Protein AF-A0A2G3PUV3-F1 (afdb_monomer_lite)

pLDDT: mean 82.15, std 12.13, range [39.31, 96.25]

Radius of gyration: 20.45 Å; chains: 1; bounding box: 47×29×61 Å

Foldseek 3Di:
DPPDDPVVVVVVVVVVVVVVLVVLLVVLLVPDDADPDLVVLVVVLVVLVVVLVVLVVVLVVLVVCCVVPDDPPDDPVVVVVSVVVSVVSVVVSVSSVSPSVSSVVSSVVCVVPPPPPPPD

Sequence (120 aa):
MLQGSKEEHDLYISQMIKKIAQDEANYCIKNRLSFREPSDVVGVIFEELEETEDALKQLNASIRDFFENIKYNADYDTIIQKIRAISLSAEFTIHEAMQVKAVALKAIEQLEKAPTDANQ

Secondary structure (DSSP, 8-state):
-----HHHHHHHHHHHHHHHHHHHHHHHHHHSPPPSSHHHHHHHHHHHHHHHHHHHHHHHHHHHHHHHH--TT--HHHHHHHHHHHHHHHHHHHHHHHHHHHHHHHHHHHHHHS------

Structure (mmCIF, N/CA/C/O backbone):
data_AF-A0A2G3PUV3-F1
#
_entry.id   AF-A0A2G3PUV3-F1
#
loop_
_atom_site.group_PDB
_atom_site.id
_atom_site.type_symbol
_atom_site.label_atom_id
_atom_site.label_alt_id
_atom_site.label_comp_id
_atom_site.label_asym_id
_atom_site.label_entity_id
_atom_site.label_seq_id
_atom_site.pdbx_PDB_ins_code
_atom_site.Cartn_x
_atom_site.Cartn_y
_atom_site.Cartn_z
_atom_site.occupancy
_atom_site.B_iso_or_equiv
_atom_site.auth_seq_id
_atom_site.auth_comp_id
_atom_site.auth_asym_id
_atom_site.auth_atom_id
_atom_site.pdbx_PDB_model_num
ATOM 1 N N . MET A 1 1 ? 23.826 8.937 27.061 1.00 43.78 1 MET A N 1
ATOM 2 C CA . MET A 1 1 ? 22.518 8.916 26.377 1.00 43.78 1 MET A CA 1
ATOM 3 C C . MET A 1 1 ? 22.590 9.958 25.280 1.00 43.78 1 MET A C 1
ATOM 5 O O . MET A 1 1 ? 22.907 11.095 25.600 1.00 43.78 1 MET A O 1
ATOM 9 N N . LEU A 1 2 ? 22.427 9.573 24.013 1.00 47.22 2 LEU A N 1
ATOM 10 C CA . LEU A 1 2 ? 22.340 10.530 22.904 1.00 47.22 2 LEU A CA 1
ATOM 11 C C . LEU A 1 2 ? 21.023 11.290 23.065 1.00 47.22 2 LEU A C 1
ATOM 13 O O . LEU A 1 2 ? 19.961 10.769 22.741 1.00 47.22 2 LEU A O 1
ATOM 17 N N . GLN A 1 3 ? 21.090 12.472 23.667 1.00 50.59 3 GLN A N 1
ATOM 18 C CA . GLN A 1 3 ? 19.944 13.357 23.822 1.00 50.59 3 GLN A CA 1
ATOM 19 C C . GLN A 1 3 ? 19.903 14.253 22.584 1.00 50.59 3 GLN A C 1
ATOM 21 O O . GLN A 1 3 ? 20.348 15.395 22.620 1.00 50.59 3 GLN A O 1
ATOM 26 N N . GLY A 1 4 ? 19.478 13.670 21.462 1.00 62.91 4 GLY A N 1
ATOM 27 C CA . GLY A 1 4 ? 19.214 14.439 20.251 1.00 62.91 4 GLY A CA 1
ATOM 28 C C . GLY A 1 4 ? 17.954 15.286 20.415 1.00 62.91 4 GLY A C 1
ATOM 29 O O . GLY A 1 4 ? 17.070 14.931 21.205 1.00 62.91 4 GLY A O 1
ATOM 30 N N . SER A 1 5 ? 17.867 16.412 19.705 1.00 82.25 5 SER A N 1
ATOM 31 C CA . SER A 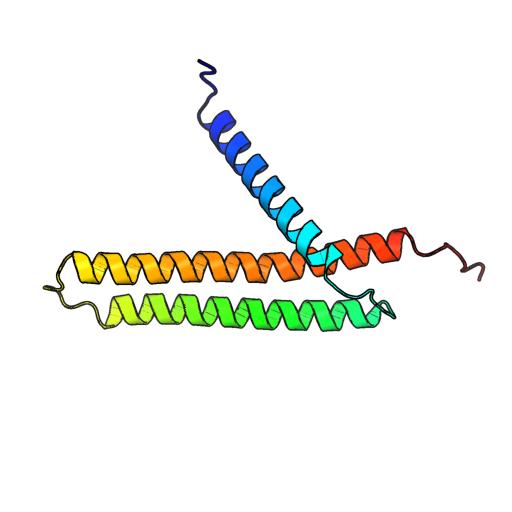1 5 ? 16.638 17.216 19.685 1.00 82.25 5 SER A CA 1
ATOM 32 C C . SER A 1 5 ? 15.469 16.369 19.158 1.00 82.25 5 SER A C 1
ATOM 34 O O . SER A 1 5 ? 15.663 15.372 18.459 1.00 82.25 5 SER A O 1
ATOM 36 N N . LYS A 1 6 ? 14.224 16.750 19.477 1.00 85.25 6 LYS A N 1
ATOM 37 C CA . LYS A 1 6 ? 13.034 16.090 18.909 1.00 85.25 6 LYS A CA 1
ATOM 38 C C . LYS A 1 6 ? 13.122 16.010 17.378 1.00 85.25 6 LYS A C 1
ATOM 40 O O . LYS A 1 6 ? 12.758 14.993 16.804 1.00 85.25 6 LYS A O 1
ATOM 45 N N . GLU A 1 7 ? 13.653 17.049 16.735 1.00 83.00 7 GLU A N 1
ATOM 46 C CA . GLU A 1 7 ? 13.811 17.093 15.278 1.00 83.00 7 GLU A CA 1
ATOM 47 C C . GLU A 1 7 ? 14.835 16.068 14.781 1.00 83.00 7 GLU A C 1
ATOM 49 O O . GLU A 1 7 ? 14.603 15.420 13.764 1.00 83.00 7 GLU A O 1
ATOM 54 N N . GLU A 1 8 ? 15.941 15.873 15.505 1.00 81.31 8 GLU A N 1
ATOM 55 C CA . GLU A 1 8 ? 16.933 14.842 15.176 1.00 81.31 8 GLU A CA 1
ATOM 56 C C . GLU A 1 8 ? 16.348 13.434 15.326 1.00 81.31 8 GLU A C 1
ATOM 58 O O . GLU A 1 8 ? 16.589 12.562 14.489 1.00 81.31 8 GLU A O 1
ATOM 63 N N . HIS A 1 9 ? 15.534 13.217 16.360 1.00 80.31 9 HIS A N 1
ATOM 64 C CA . HIS A 1 9 ? 14.837 11.954 16.574 1.00 80.31 9 HIS A CA 1
ATOM 65 C C . HIS A 1 9 ? 13.770 11.682 15.497 1.00 80.31 9 HIS A C 1
ATOM 67 O O . HIS A 1 9 ? 13.706 10.578 14.954 1.00 80.31 9 HIS A O 1
ATOM 73 N N . ASP A 1 10 ? 12.972 12.686 15.130 1.00 82.56 10 ASP A N 1
ATOM 74 C CA . ASP A 1 10 ? 11.957 12.575 14.076 1.00 82.56 10 ASP A CA 1
ATOM 75 C C . ASP A 1 10 ? 12.611 12.337 12.702 1.00 82.56 10 ASP A C 1
ATOM 77 O O . ASP A 1 10 ? 12.152 11.497 11.918 1.00 82.56 10 ASP A O 1
ATOM 81 N N . LEU A 1 11 ? 13.734 13.011 12.422 1.00 83.44 11 LEU A N 1
ATOM 82 C CA . LEU A 1 11 ? 14.533 12.782 11.218 1.00 83.44 11 LEU A CA 1
ATOM 83 C C . LEU A 1 11 ? 15.091 11.355 11.180 1.00 83.44 11 LEU A C 1
ATOM 85 O O . LEU A 1 11 ? 15.008 10.696 10.141 1.00 83.44 11 LEU A O 1
ATOM 89 N N . TYR A 1 12 ? 15.620 10.864 12.302 1.00 85.31 12 TYR A N 1
ATOM 90 C CA . TYR A 1 12 ? 16.114 9.495 12.430 1.00 85.31 12 TYR A CA 1
ATOM 91 C C . TYR A 1 12 ? 15.011 8.465 12.145 1.00 85.31 12 TYR A C 1
ATOM 93 O O . TYR A 1 12 ? 15.211 7.556 11.336 1.00 85.31 12 TYR A O 1
ATOM 101 N N . ILE A 1 13 ? 13.820 8.635 12.731 1.00 81.88 13 ILE A N 1
ATOM 102 C CA . ILE A 1 13 ? 12.663 7.770 12.455 1.00 81.88 13 ILE A CA 1
ATOM 103 C C . ILE A 1 13 ? 12.298 7.818 10.969 1.00 81.88 13 ILE A C 1
ATOM 105 O O . ILE A 1 13 ? 12.131 6.770 10.343 1.00 81.88 13 ILE A O 1
ATOM 109 N N . SER A 1 14 ? 12.227 9.013 10.376 1.00 82.12 14 SER A N 1
ATOM 110 C CA . SER A 1 14 ? 11.923 9.173 8.950 1.00 82.12 14 SER A CA 1
ATOM 111 C C . SER A 1 14 ? 12.921 8.421 8.063 1.00 82.12 14 SER A C 1
ATOM 113 O O . SER A 1 14 ? 12.527 7.746 7.110 1.00 82.12 14 SER A O 1
ATOM 115 N N . GLN A 1 15 ? 14.215 8.494 8.384 1.00 84.94 15 GLN A N 1
ATOM 116 C CA . GLN A 1 15 ? 15.261 7.773 7.660 1.00 84.94 15 GLN A CA 1
ATOM 117 C C . GLN A 1 15 ? 15.137 6.255 7.823 1.00 84.94 15 GLN A C 1
ATOM 119 O O . GLN A 1 15 ? 15.267 5.534 6.833 1.00 84.94 15 GLN A O 1
ATOM 124 N N . MET A 1 16 ? 14.837 5.762 9.028 1.00 86.69 16 MET A N 1
ATOM 125 C CA . MET A 1 16 ? 14.594 4.334 9.248 1.00 86.69 16 MET A CA 1
ATOM 126 C C . MET A 1 16 ? 13.397 3.826 8.441 1.00 86.69 16 MET A C 1
ATOM 128 O O . MET A 1 16 ? 13.516 2.797 7.782 1.00 86.69 16 MET A O 1
ATOM 132 N N . ILE A 1 17 ? 12.278 4.559 8.427 1.00 78.75 17 ILE A N 1
ATOM 133 C CA . ILE A 1 17 ? 11.090 4.198 7.636 1.00 78.75 17 ILE A CA 1
ATOM 134 C C . ILE A 1 17 ? 11.443 4.132 6.149 1.00 78.75 17 ILE A C 1
ATOM 136 O O . ILE A 1 17 ? 11.131 3.149 5.481 1.00 78.75 17 ILE A O 1
ATOM 140 N N . LYS A 1 18 ? 12.151 5.143 5.629 1.00 81.94 18 LYS A N 1
ATOM 141 C CA . LYS A 1 18 ? 12.601 5.159 4.228 1.00 81.94 18 LYS A CA 1
ATOM 142 C C . LYS A 1 18 ? 13.510 3.977 3.900 1.00 81.94 18 LYS A C 1
ATOM 144 O O . LYS A 1 18 ? 13.412 3.436 2.801 1.00 81.94 18 LYS A O 1
ATOM 149 N N . LYS A 1 19 ? 14.374 3.578 4.836 1.00 82.00 19 LYS A N 1
ATOM 150 C CA . LYS A 1 19 ? 15.249 2.415 4.677 1.00 82.00 19 LYS A CA 1
ATOM 151 C C . LYS A 1 19 ? 14.450 1.112 4.637 1.00 82.00 19 LYS A C 1
ATOM 153 O O . LYS A 1 19 ? 14.635 0.350 3.702 1.00 82.00 19 LYS A O 1
ATOM 158 N N . ILE A 1 20 ? 13.529 0.900 5.578 1.00 81.00 20 ILE A N 1
ATOM 159 C CA . ILE A 1 20 ? 12.657 -0.288 5.604 1.00 81.00 20 ILE A CA 1
ATOM 160 C C . ILE A 1 20 ? 11.835 -0.373 4.314 1.00 81.00 20 ILE A C 1
ATOM 162 O O . ILE A 1 20 ? 11.796 -1.419 3.678 1.00 81.00 20 ILE A O 1
ATOM 166 N N . ALA A 1 21 ? 11.260 0.747 3.872 1.00 76.00 21 ALA A N 1
ATOM 167 C CA . ALA A 1 21 ? 10.573 0.835 2.590 1.00 76.00 21 ALA A CA 1
ATOM 168 C C . ALA A 1 21 ? 11.499 0.460 1.417 1.00 76.00 21 ALA A C 1
ATOM 170 O O . ALA A 1 21 ? 11.106 -0.253 0.501 1.00 76.00 21 ALA A O 1
ATOM 171 N N . GLN A 1 22 ? 12.749 0.927 1.410 1.00 79.69 22 GLN A N 1
ATOM 172 C CA . GLN A 1 22 ? 13.699 0.541 0.369 1.00 79.69 22 GLN A CA 1
ATOM 173 C C . GLN A 1 22 ? 14.029 -0.958 0.406 1.00 79.69 22 GLN A C 1
ATOM 175 O O . GLN A 1 22 ? 14.097 -1.580 -0.651 1.00 79.69 22 GLN A O 1
ATOM 180 N N . ASP A 1 23 ? 14.214 -1.531 1.593 1.00 80.25 23 ASP A N 1
ATOM 181 C CA . ASP A 1 23 ? 14.502 -2.955 1.771 1.00 80.25 23 ASP A CA 1
ATOM 182 C C . ASP A 1 23 ? 13.325 -3.827 1.297 1.00 80.25 23 ASP A C 1
ATOM 184 O O . ASP A 1 23 ? 13.543 -4.796 0.567 1.00 80.25 23 ASP A O 1
ATOM 188 N N . GLU A 1 24 ? 12.088 -3.432 1.614 1.00 72.81 24 GLU A N 1
ATOM 189 C CA . GLU A 1 24 ? 10.857 -4.078 1.137 1.00 72.81 24 GLU A CA 1
ATOM 190 C C . GLU A 1 24 ? 10.739 -4.003 -0.389 1.00 72.81 24 GLU A C 1
ATOM 192 O O . GLU A 1 24 ? 10.527 -5.015 -1.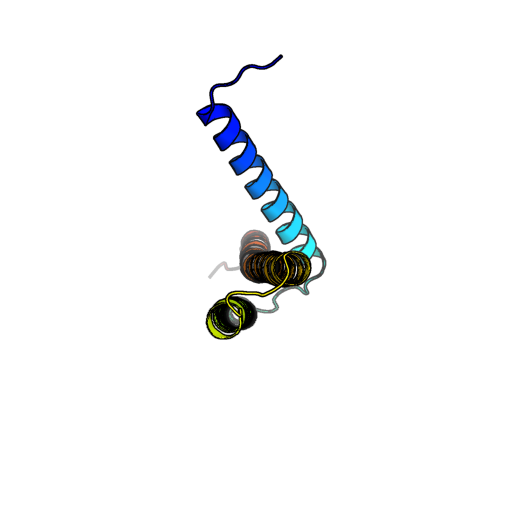061 1.00 72.81 24 GLU A O 1
ATOM 197 N N . ALA A 1 25 ? 10.967 -2.818 -0.967 1.00 75.88 25 ALA A N 1
ATOM 198 C CA . ALA A 1 25 ? 10.965 -2.654 -2.415 1.00 75.88 25 ALA A CA 1
ATOM 199 C C . ALA A 1 25 ? 12.025 -3.553 -3.070 1.00 75.88 25 ALA A C 1
ATOM 201 O O . ALA A 1 25 ? 11.721 -4.286 -4.007 1.00 75.88 25 ALA A O 1
ATOM 202 N N . ASN A 1 26 ? 13.249 -3.577 -2.539 1.00 78.94 26 ASN A N 1
ATOM 203 C CA . ASN A 1 26 ? 14.328 -4.430 -3.036 1.00 78.94 26 ASN A CA 1
ATOM 204 C C . ASN A 1 26 ? 13.984 -5.928 -2.942 1.00 78.94 26 ASN A C 1
ATOM 206 O O . ASN A 1 26 ? 14.349 -6.698 -3.835 1.00 78.94 26 ASN A O 1
ATOM 210 N N . TYR A 1 27 ? 13.297 -6.360 -1.880 1.00 76.00 27 TYR A N 1
ATOM 211 C CA . TYR A 1 27 ? 12.794 -7.729 -1.758 1.00 76.00 27 TYR A CA 1
ATOM 212 C C . TYR A 1 27 ? 11.786 -8.050 -2.869 1.00 76.00 27 TYR A C 1
ATOM 214 O O . TYR A 1 27 ? 11.938 -9.054 -3.569 1.00 76.00 27 TYR A O 1
ATOM 222 N N . CYS A 1 28 ? 10.822 -7.161 -3.108 1.00 68.88 28 CYS A N 1
ATOM 223 C CA . CYS A 1 28 ? 9.818 -7.319 -4.160 1.00 68.88 28 CYS A CA 1
ATOM 224 C C . CYS A 1 28 ? 10.452 -7.354 -5.565 1.00 68.88 28 CYS A C 1
ATOM 226 O O . CYS A 1 28 ? 10.102 -8.199 -6.388 1.00 68.88 28 CYS A O 1
ATOM 228 N N . ILE A 1 29 ? 11.463 -6.516 -5.827 1.00 77.06 29 ILE A N 1
ATOM 229 C CA . ILE A 1 29 ? 12.216 -6.496 -7.096 1.00 77.06 29 ILE A CA 1
ATOM 230 C C . ILE A 1 29 ? 12.860 -7.854 -7.395 1.00 77.06 29 ILE A C 1
ATOM 232 O O . ILE A 1 29 ? 12.743 -8.345 -8.526 1.00 77.06 29 ILE A O 1
ATOM 236 N N . LYS A 1 30 ? 13.526 -8.454 -6.394 1.00 72.38 30 LYS A N 1
ATOM 237 C CA . LYS A 1 30 ? 14.226 -9.747 -6.518 1.00 72.38 30 LYS A CA 1
ATOM 238 C C . LYS A 1 30 ? 13.289 -10.893 -6.895 1.00 72.38 30 LYS A C 1
ATOM 240 O O . LYS A 1 30 ? 13.730 -11.820 -7.567 1.00 72.38 30 LYS A O 1
ATOM 245 N N . ASN A 1 31 ? 12.028 -10.820 -6.475 1.00 71.44 31 ASN A N 1
ATOM 246 C CA . ASN A 1 31 ? 11.035 -11.870 -6.700 1.00 71.44 31 ASN A CA 1
ATOM 247 C C . ASN A 1 31 ? 10.176 -11.651 -7.955 1.00 71.44 31 ASN A C 1
ATOM 249 O O . ASN A 1 31 ? 9.495 -12.572 -8.396 1.00 71.44 31 ASN A O 1
ATOM 253 N N . ARG A 1 32 ? 10.207 -10.457 -8.560 1.00 71.81 32 ARG A N 1
ATOM 254 C CA . ARG A 1 32 ? 9.480 -10.174 -9.807 1.00 71.81 32 ARG A CA 1
ATOM 255 C C . ARG A 1 32 ? 10.234 -10.711 -11.031 1.00 71.81 32 ARG A C 1
ATOM 257 O O . ARG A 1 32 ? 11.463 -10.787 -11.037 1.00 71.81 32 ARG A O 1
ATOM 264 N N . LEU A 1 33 ? 9.521 -10.985 -12.121 1.00 76.00 33 LEU A N 1
ATOM 265 C CA . LEU A 1 33 ? 10.143 -11.224 -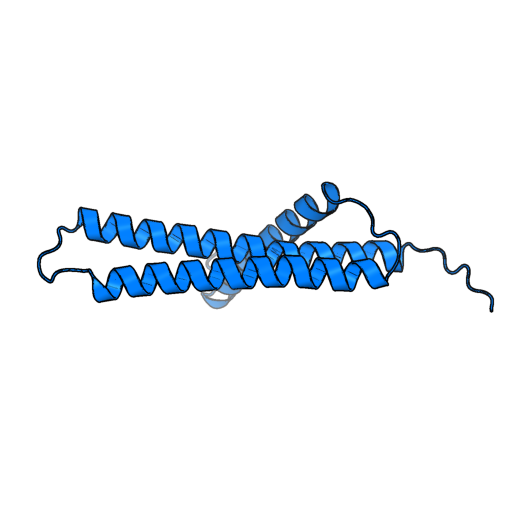13.432 1.00 76.00 33 LEU A CA 1
ATOM 266 C C . LEU A 1 33 ? 10.703 -9.919 -14.019 1.00 76.00 33 LEU A C 1
ATOM 268 O O . LEU A 1 33 ? 10.364 -8.825 -13.564 1.00 76.00 33 LEU A O 1
ATOM 272 N N . SER A 1 34 ? 11.622 -10.033 -14.975 1.00 79.62 34 SER A N 1
ATOM 273 C CA . SER A 1 34 ? 12.122 -8.885 -15.741 1.00 79.62 34 SER A CA 1
ATOM 274 C C . SER A 1 34 ? 11.073 -8.396 -16.735 1.00 79.62 34 SER A C 1
ATOM 276 O O . SER A 1 34 ? 10.368 -9.225 -17.312 1.00 79.62 34 SER A O 1
ATOM 278 N N . PHE A 1 35 ? 11.008 -7.083 -16.967 1.00 82.12 35 PHE A N 1
ATOM 279 C CA . PHE A 1 35 ? 10.181 -6.530 -18.040 1.00 82.12 35 PHE A CA 1
ATOM 280 C C . PHE A 1 35 ? 10.770 -6.941 -19.392 1.00 82.12 35 PHE A C 1
ATOM 282 O O . PHE A 1 35 ? 11.994 -7.035 -19.531 1.00 82.12 35 PHE 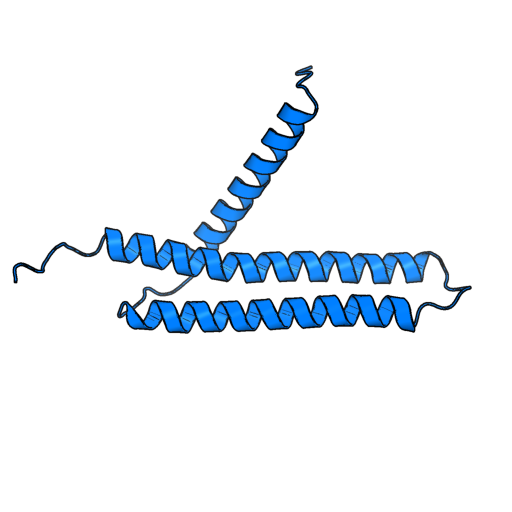A O 1
ATOM 289 N N . ARG A 1 36 ? 9.912 -7.245 -20.371 1.00 79.25 36 ARG A N 1
ATOM 290 C CA . ARG A 1 36 ? 10.363 -7.641 -21.713 1.00 79.25 36 ARG A CA 1
ATOM 291 C C . ARG A 1 36 ? 10.575 -6.410 -22.582 1.00 79.25 36 ARG A C 1
ATOM 293 O O . ARG A 1 36 ? 11.537 -6.369 -23.342 1.00 79.25 36 ARG A O 1
ATOM 300 N N . GLU A 1 37 ? 9.717 -5.410 -22.419 1.00 79.19 37 GLU A N 1
ATOM 301 C CA . GLU A 1 37 ? 9.781 -4.122 -23.103 1.00 79.19 37 GLU A CA 1
ATOM 302 C C . GLU A 1 37 ? 9.380 -2.959 -22.173 1.00 79.19 37 GLU A C 1
ATOM 304 O O . GLU A 1 37 ? 8.675 -3.170 -21.185 1.00 79.19 37 GLU A O 1
ATOM 309 N N . PRO A 1 38 ? 9.806 -1.710 -22.453 1.00 76.12 38 PRO A N 1
ATOM 310 C CA . PRO A 1 38 ? 9.470 -0.561 -21.605 1.00 76.12 38 PRO A CA 1
ATOM 311 C C . PRO A 1 38 ? 7.962 -0.295 -21.454 1.00 76.12 38 PRO A C 1
ATOM 313 O O . PRO A 1 38 ? 7.540 0.239 -20.432 1.00 76.12 38 PRO A O 1
ATOM 316 N N . SER A 1 39 ? 7.146 -0.672 -22.443 1.00 80.56 39 SER A N 1
ATOM 317 C CA . SER A 1 39 ? 5.676 -0.593 -22.397 1.00 80.56 39 SER A CA 1
ATOM 318 C C . SER A 1 39 ? 5.069 -1.462 -21.293 1.00 80.56 39 SER A C 1
ATOM 320 O O . SER A 1 39 ? 4.080 -1.047 -20.688 1.00 80.56 39 SER A O 1
ATOM 322 N N . ASP A 1 40 ? 5.685 -2.607 -20.973 1.00 81.12 40 ASP A N 1
ATOM 323 C CA . ASP A 1 40 ? 5.223 -3.506 -19.906 1.00 81.12 40 ASP A CA 1
ATOM 324 C C . ASP A 1 40 ? 5.246 -2.815 -18.537 1.00 81.12 40 ASP A C 1
ATOM 326 O O . ASP A 1 40 ? 4.405 -3.079 -17.682 1.00 81.12 40 ASP A O 1
ATOM 330 N N . VAL A 1 41 ? 6.205 -1.905 -18.325 1.00 83.75 41 VAL A N 1
ATOM 331 C CA . VAL A 1 41 ? 6.391 -1.205 -17.047 1.00 83.75 41 VAL A CA 1
ATOM 332 C C . VAL A 1 41 ? 5.149 -0.406 -16.685 1.00 83.75 41 VAL A C 1
ATOM 334 O O . VAL A 1 41 ? 4.703 -0.445 -15.543 1.00 83.75 41 VAL A O 1
ATOM 337 N N . VAL A 1 42 ? 4.590 0.321 -17.654 1.00 84.81 42 VAL A N 1
ATOM 338 C CA . VAL A 1 42 ? 3.424 1.176 -17.422 1.00 84.81 42 VAL A CA 1
ATOM 339 C C . VAL A 1 42 ? 2.210 0.324 -17.068 1.00 84.81 42 VAL A C 1
ATOM 341 O O . VAL A 1 42 ? 1.516 0.654 -16.113 1.00 84.81 42 VAL A O 1
ATOM 344 N N . GLY A 1 43 ? 1.996 -0.787 -17.782 1.00 85.88 43 GLY A N 1
ATOM 345 C CA . GLY A 1 43 ? 0.911 -1.727 -17.490 1.00 85.88 43 GLY A CA 1
ATOM 346 C C . GLY A 1 43 ? 0.998 -2.282 -16.069 1.00 85.88 43 GLY A C 1
ATOM 347 O O . GLY A 1 43 ? 0.051 -2.145 -15.305 1.00 85.88 43 GLY A O 1
ATOM 348 N N . VAL A 1 44 ? 2.167 -2.794 -15.679 1.00 87.44 44 VAL A N 1
ATOM 349 C CA . VAL A 1 44 ? 2.365 -3.356 -14.334 1.00 87.44 44 VAL A CA 1
ATOM 350 C C . VAL A 1 44 ? 2.260 -2.277 -13.250 1.00 87.44 44 VAL A C 1
ATOM 352 O O . VAL A 1 44 ? 1.679 -2.525 -12.205 1.00 87.44 44 VAL A O 1
ATOM 355 N N . ILE A 1 45 ? 2.761 -1.054 -13.474 1.00 88.31 45 ILE A N 1
ATOM 356 C CA . ILE A 1 45 ? 2.568 0.051 -12.514 1.00 88.31 45 ILE A CA 1
ATOM 357 C C . ILE A 1 45 ? 1.079 0.353 -12.314 1.00 88.31 45 ILE A C 1
ATOM 359 O O . ILE A 1 45 ? 0.675 0.620 -11.184 1.00 88.31 45 ILE A O 1
ATOM 363 N N . PHE A 1 46 ? 0.279 0.337 -13.385 1.00 90.81 46 PHE A N 1
ATOM 364 C CA . PHE A 1 46 ? -1.164 0.537 -13.274 1.00 90.81 46 PHE A CA 1
ATOM 365 C C . PHE A 1 46 ? -1.839 -0.595 -12.501 1.00 90.81 46 PHE A C 1
ATOM 367 O O . PHE A 1 46 ? -2.645 -0.294 -11.630 1.00 90.81 46 PHE A O 1
ATOM 374 N N . GLU A 1 47 ? -1.472 -1.853 -12.750 1.00 91.44 47 GLU A N 1
ATOM 375 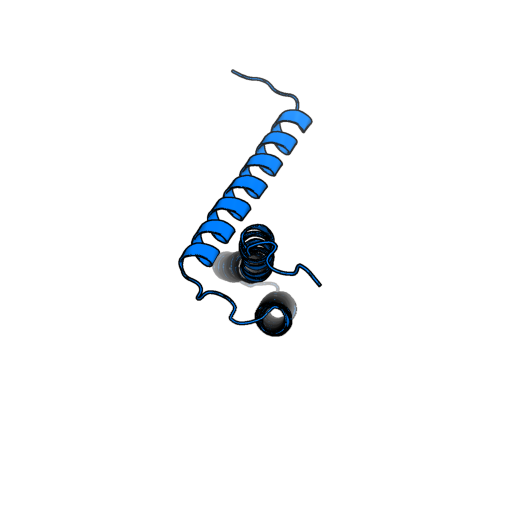C CA . GLU A 1 47 ? -1.995 -3.004 -11.998 1.00 91.44 47 GLU A CA 1
ATOM 376 C C . GLU A 1 47 ? -1.736 -2.853 -10.487 1.00 91.44 47 GLU A C 1
ATOM 378 O O . GLU A 1 47 ? -2.674 -2.886 -9.694 1.00 91.44 47 GLU A O 1
ATOM 383 N N . GLU A 1 48 ? -0.497 -2.565 -10.073 1.00 92.00 48 GLU A N 1
ATOM 384 C CA . GLU A 1 48 ? -0.182 -2.366 -8.645 1.00 92.00 48 GLU A CA 1
ATOM 385 C C . GLU A 1 48 ? -0.879 -1.129 -8.049 1.00 92.00 48 GLU A C 1
ATOM 387 O O . GLU A 1 48 ? -1.192 -1.075 -6.855 1.00 92.00 48 GLU A O 1
ATOM 392 N N . LEU A 1 49 ? -1.108 -0.094 -8.865 1.00 93.12 49 LEU A N 1
ATOM 393 C CA . LEU A 1 49 ? -1.837 1.096 -8.434 1.00 93.12 49 LEU A CA 1
ATOM 394 C C . LEU A 1 49 ? -3.318 0.780 -8.204 1.00 93.12 49 LEU A C 1
ATOM 396 O O . LEU A 1 49 ? -3.875 1.244 -7.211 1.00 93.12 49 LEU A O 1
ATOM 400 N N . GLU A 1 50 ? -3.941 -0.017 -9.072 1.00 95.19 50 GLU A N 1
ATOM 401 C CA . GLU A 1 50 ? -5.320 -0.485 -8.901 1.00 95.19 50 GLU A CA 1
ATOM 402 C C . GLU A 1 50 ? -5.464 -1.327 -7.624 1.00 95.19 50 GLU A C 1
ATOM 404 O O . GLU A 1 50 ? -6.379 -1.085 -6.832 1.00 95.19 50 GLU A O 1
ATOM 409 N N . GLU A 1 51 ? -4.517 -2.230 -7.351 1.00 92.69 51 GLU A N 1
ATOM 410 C CA . GLU A 1 51 ? -4.483 -3.007 -6.101 1.00 92.69 51 GLU A CA 1
ATOM 411 C C . GLU A 1 51 ? -4.341 -2.099 -4.866 1.00 92.69 51 GLU A C 1
ATOM 413 O O . GLU A 1 51 ? -5.060 -2.254 -3.871 1.00 92.69 51 GLU A O 1
ATOM 418 N N . THR A 1 52 ? -3.490 -1.071 -4.955 1.00 94.38 52 THR A N 1
ATOM 419 C CA . THR A 1 52 ? -3.333 -0.061 -3.898 1.00 94.38 52 THR A CA 1
ATOM 420 C C . THR A 1 52 ? -4.623 0.739 -3.672 1.00 94.38 52 THR A C 1
ATOM 422 O O . THR A 1 52 ? -5.006 1.009 -2.527 1.00 94.38 52 THR A O 1
ATOM 425 N N . GLU A 1 53 ? -5.315 1.136 -4.742 1.00 96.12 53 GLU A N 1
ATOM 426 C CA . GLU A 1 53 ? -6.598 1.835 -4.648 1.00 96.12 53 GLU A CA 1
ATOM 427 C C . GLU A 1 53 ? -7.672 0.970 -3.985 1.00 96.12 53 GLU A C 1
ATOM 429 O O . GLU A 1 53 ? -8.445 1.465 -3.157 1.00 96.12 53 GLU A O 1
ATOM 434 N N . ASP A 1 54 ? -7.726 -0.316 -4.316 1.00 96.25 54 ASP A N 1
ATOM 435 C CA . ASP A 1 54 ? -8.676 -1.247 -3.720 1.00 96.25 54 ASP A CA 1
ATOM 436 C C . ASP A 1 54 ? -8.383 -1.497 -2.237 1.00 96.25 54 ASP A C 1
ATOM 438 O O . ASP A 1 54 ? -9.313 -1.466 -1.421 1.00 96.25 54 ASP A O 1
ATOM 442 N N . ALA A 1 55 ? -7.110 -1.612 -1.848 1.00 94.44 55 ALA A N 1
ATOM 443 C CA . ALA A 1 55 ? -6.703 -1.654 -0.443 1.00 94.44 55 ALA A CA 1
ATOM 444 C C . ALA A 1 55 ? -7.158 -0.393 0.319 1.00 94.44 55 ALA A C 1
ATOM 446 O O . ALA A 1 55 ? -7.738 -0.480 1.409 1.00 94.44 55 ALA A O 1
ATOM 447 N N . LEU A 1 56 ? -6.995 0.790 -0.284 1.00 96.00 56 LEU A N 1
ATOM 448 C CA . LEU A 1 56 ? -7.434 2.053 0.312 1.00 96.00 56 LEU A CA 1
ATOM 449 C C . LEU A 1 56 ? -8.963 2.126 0.463 1.00 96.00 56 LEU A C 1
ATOM 451 O O . LEU A 1 56 ? -9.469 2.597 1.490 1.00 96.00 56 LEU A O 1
ATOM 455 N N . LYS A 1 57 ? -9.722 1.643 -0.531 1.00 95.38 57 LYS A N 1
ATOM 456 C CA . LYS A 1 57 ? -11.190 1.549 -0.448 1.00 95.38 57 LYS A CA 1
ATOM 457 C C . LYS A 1 57 ? -11.616 0.633 0.701 1.00 95.38 57 LYS A C 1
ATOM 459 O O . LYS A 1 57 ? -12.523 1.001 1.449 1.00 95.38 57 LYS A O 1
ATOM 464 N N . GLN A 1 58 ? -10.953 -0.510 0.884 1.00 92.94 58 GLN A N 1
ATOM 465 C CA . GLN A 1 58 ? -11.234 -1.447 1.980 1.00 92.94 58 GLN A CA 1
ATOM 466 C C . GLN A 1 58 ? -10.931 -0.848 3.359 1.00 92.94 58 GLN A C 1
ATOM 468 O O . GLN A 1 58 ? -11.737 -0.990 4.286 1.00 92.94 58 GLN A O 1
ATOM 473 N N . LEU A 1 59 ? -9.816 -0.124 3.499 1.00 94.94 59 LEU A N 1
ATOM 474 C CA . LEU A 1 59 ? -9.492 0.607 4.726 1.00 94.94 59 LEU A CA 1
ATOM 475 C C . LEU A 1 59 ? -10.581 1.638 5.052 1.00 94.94 59 LEU A C 1
ATOM 477 O O . LEU A 1 59 ? -11.091 1.681 6.174 1.00 94.94 59 LEU A O 1
ATOM 481 N N . ASN A 1 60 ? -10.977 2.444 4.065 1.00 93.69 60 ASN A N 1
ATOM 482 C CA . ASN A 1 60 ? -12.022 3.453 4.235 1.00 93.69 60 ASN A CA 1
ATOM 483 C C . ASN A 1 60 ? -13.369 2.815 4.613 1.00 93.69 60 ASN A C 1
ATOM 485 O O . ASN A 1 60 ? -14.042 3.289 5.528 1.00 93.69 60 ASN A O 1
ATOM 489 N N . ALA A 1 61 ? -13.742 1.709 3.964 1.00 90.75 61 ALA A N 1
ATOM 490 C CA . ALA A 1 61 ? -14.941 0.950 4.306 1.00 90.75 61 ALA A CA 1
ATOM 491 C C . ALA A 1 61 ? -14.897 0.424 5.751 1.00 90.75 61 ALA A C 1
ATOM 493 O O . ALA A 1 61 ? -15.881 0.561 6.474 1.00 90.75 61 ALA A O 1
ATOM 494 N N . SER A 1 62 ? -13.751 -0.091 6.206 1.00 88.38 62 SER A N 1
ATOM 495 C CA . SER A 1 62 ? -13.572 -0.587 7.580 1.00 88.38 62 SER A CA 1
ATOM 496 C C . SER A 1 62 ? -13.713 0.522 8.627 1.00 88.38 62 SER A C 1
ATOM 498 O O . SER A 1 62 ? -14.323 0.326 9.678 1.00 88.38 62 SER A O 1
ATOM 500 N N . ILE A 1 63 ? -13.187 1.714 8.331 1.00 92.69 63 ILE A N 1
ATOM 501 C CA . ILE A 1 63 ? -13.326 2.889 9.199 1.00 92.69 63 ILE A CA 1
ATOM 502 C C . ILE A 1 63 ? -14.788 3.349 9.247 1.00 92.69 63 ILE A C 1
ATOM 504 O O . ILE A 1 63 ? -15.311 3.620 10.328 1.00 92.69 63 ILE A O 1
ATOM 508 N N . ARG A 1 64 ? -15.462 3.421 8.094 1.00 90.81 64 ARG A N 1
ATOM 509 C CA . ARG A 1 64 ? -16.880 3.805 8.017 1.00 90.81 64 ARG A CA 1
ATOM 510 C C . ARG A 1 64 ? -17.776 2.832 8.768 1.00 90.81 64 ARG A C 1
ATOM 512 O O . ARG A 1 64 ? -18.560 3.284 9.594 1.00 90.81 64 ARG A O 1
ATOM 519 N N . ASP A 1 65 ? -17.596 1.527 8.562 1.00 85.44 65 ASP A N 1
ATOM 520 C CA . ASP A 1 65 ? -18.312 0.491 9.314 1.00 85.44 65 ASP A CA 1
ATOM 521 C C . ASP A 1 65 ? -18.143 0.685 10.823 1.00 85.44 65 ASP A C 1
ATOM 523 O O . ASP A 1 65 ? -19.113 0.625 11.579 1.00 85.44 65 ASP A O 1
ATOM 527 N N . PHE A 1 66 ? -16.918 0.963 11.275 1.00 87.44 66 PHE A N 1
ATOM 528 C CA . PHE A 1 66 ? -16.664 1.214 12.686 1.00 87.44 66 PHE A CA 1
ATOM 529 C C . PHE A 1 66 ? -17.447 2.420 13.213 1.00 87.44 66 PHE A C 1
ATOM 531 O O . PHE A 1 66 ? -18.096 2.303 14.251 1.00 87.44 66 PHE A O 1
ATOM 538 N N . PHE A 1 67 ? -17.424 3.549 12.502 1.00 85.88 67 PHE A N 1
ATOM 539 C CA . PHE A 1 67 ? -18.152 4.752 12.909 1.00 85.88 67 PHE A CA 1
ATOM 540 C C . PHE A 1 67 ? -19.674 4.581 12.872 1.00 85.88 67 PHE A C 1
ATOM 542 O O . PHE A 1 67 ? -20.357 5.073 13.766 1.00 85.88 67 PHE A O 1
ATOM 549 N N . GLU A 1 68 ? -20.208 3.899 11.860 1.00 84.94 68 GLU A N 1
ATOM 550 C CA . GLU A 1 68 ? -21.653 3.733 11.675 1.00 84.94 68 GLU A CA 1
ATOM 551 C C . GLU A 1 68 ? -22.248 2.702 12.646 1.00 84.94 68 GLU A C 1
ATOM 553 O O . GLU A 1 68 ? -23.386 2.861 13.089 1.00 84.94 68 GLU A O 1
ATOM 558 N N . ASN A 1 69 ? -21.477 1.673 13.023 1.00 80.06 69 ASN A N 1
ATOM 559 C CA . ASN A 1 69 ? -21.983 0.531 13.790 1.00 80.06 69 ASN A CA 1
ATOM 560 C C . ASN A 1 69 ? -21.510 0.470 15.251 1.00 80.06 69 ASN A C 1
ATOM 562 O O . ASN A 1 69 ? -21.923 -0.433 15.990 1.00 80.06 69 ASN A O 1
ATOM 566 N N . ILE A 1 70 ? -20.675 1.407 15.714 1.00 82.81 70 ILE A N 1
ATOM 567 C CA . ILE A 1 70 ? -20.309 1.471 17.132 1.00 82.81 70 ILE A CA 1
ATOM 568 C C . ILE A 1 70 ? -21.485 1.981 17.974 1.00 82.81 70 ILE A C 1
ATOM 570 O O . ILE A 1 70 ? -21.923 3.126 17.882 1.00 82.81 70 ILE A O 1
ATOM 574 N N . LYS A 1 71 ? -22.021 1.110 18.834 1.00 79.56 71 LYS A N 1
ATOM 575 C CA . LYS A 1 71 ? -23.042 1.506 19.811 1.00 79.56 71 LYS A CA 1
ATOM 576 C C . LYS A 1 71 ? -22.398 2.312 20.939 1.00 79.56 71 LYS A C 1
ATOM 578 O O . LYS A 1 71 ? -21.300 1.988 21.383 1.00 79.56 71 LYS A O 1
ATOM 583 N N . TYR A 1 72 ? -23.134 3.283 21.482 1.00 66.88 72 TYR A N 1
ATOM 584 C CA . TYR A 1 72 ? -22.718 4.108 22.630 1.00 66.88 72 TYR A CA 1
ATOM 585 C C . TYR A 1 72 ? -22.330 3.314 23.894 1.00 66.88 72 TYR A C 1
ATOM 587 O O . TYR A 1 72 ? -21.710 3.871 24.793 1.00 66.88 72 TYR A O 1
ATOM 595 N N . ASN A 1 73 ? -22.691 2.032 23.977 1.00 75.00 73 ASN A N 1
ATOM 596 C CA . ASN A 1 73 ? -22.380 1.130 25.085 1.00 75.00 73 ASN A CA 1
ATOM 597 C C . ASN A 1 73 ? -21.538 -0.089 24.667 1.00 75.00 73 ASN A C 1
ATOM 599 O O . ASN A 1 73 ? -21.553 -1.094 25.376 1.00 75.00 73 ASN A O 1
ATOM 603 N N . ALA A 1 74 ? -20.868 -0.040 23.510 1.00 81.00 74 ALA A N 1
ATOM 604 C CA . ALA A 1 74 ? -19.952 -1.101 23.107 1.00 81.00 74 ALA A CA 1
ATOM 605 C C . ALA A 1 74 ? -18.869 -1.299 24.180 1.00 81.00 74 ALA A C 1
ATOM 607 O O . ALA A 1 74 ? -18.335 -0.325 24.716 1.00 81.00 74 ALA A O 1
ATOM 608 N N . ASP A 1 75 ? -18.561 -2.555 24.504 1.00 87.88 75 ASP A N 1
ATOM 609 C CA . ASP A 1 75 ? -17.477 -2.854 25.432 1.00 87.88 75 ASP A CA 1
ATOM 610 C C . ASP A 1 75 ? -16.114 -2.441 24.849 1.00 87.88 75 ASP A C 1
ATOM 612 O O . ASP A 1 75 ? -15.910 -2.356 23.633 1.00 87.88 75 ASP A O 1
ATOM 616 N N . TYR A 1 76 ? -15.168 -2.149 25.743 1.00 88.50 76 TYR A N 1
ATOM 617 C CA . TYR A 1 76 ? -13.833 -1.694 25.357 1.00 88.50 76 TYR A CA 1
ATOM 618 C C . TYR A 1 76 ? -13.083 -2.722 24.501 1.00 88.50 76 TYR A C 1
ATOM 620 O O . TYR A 1 76 ? -12.330 -2.329 23.610 1.00 88.50 76 TYR A O 1
ATOM 628 N N . ASP A 1 77 ? -13.305 -4.017 24.724 1.00 90.56 77 ASP A N 1
ATOM 629 C CA . ASP A 1 77 ? -12.626 -5.079 23.980 1.00 90.56 77 ASP A CA 1
ATOM 630 C C . ASP A 1 77 ? -13.043 -5.091 22.503 1.00 90.56 77 ASP A C 1
ATOM 632 O O . ASP A 1 77 ? -12.190 -5.171 21.617 1.00 90.56 77 ASP A O 1
ATOM 636 N N . THR A 1 78 ? -14.333 -4.910 22.218 1.00 87.56 78 THR A N 1
ATOM 637 C CA . THR A 1 78 ? -14.881 -4.790 20.861 1.00 87.56 78 THR A CA 1
ATOM 638 C C . THR A 1 78 ? -14.308 -3.571 20.145 1.00 87.56 78 THR A C 1
ATOM 640 O O . THR A 1 78 ? -13.920 -3.649 18.976 1.00 87.56 78 THR A O 1
ATOM 643 N N . ILE A 1 79 ? -14.208 -2.441 20.849 1.00 89.44 79 ILE A N 1
ATOM 644 C CA . ILE A 1 79 ? -13.615 -1.209 20.315 1.00 89.44 79 ILE A CA 1
ATOM 645 C C . ILE A 1 79 ? -12.145 -1.442 19.950 1.00 89.44 79 ILE A C 1
ATOM 647 O O . ILE A 1 79 ? -11.723 -1.122 18.837 1.00 89.44 79 ILE A O 1
ATOM 651 N N . ILE A 1 80 ? -11.371 -2.051 20.853 1.00 91.12 80 ILE A N 1
ATOM 652 C CA . ILE A 1 80 ? -9.955 -2.367 20.626 1.00 91.12 80 ILE A CA 1
ATOM 653 C C . ILE A 1 80 ? -9.790 -3.308 19.428 1.00 91.12 80 ILE A C 1
ATOM 655 O O . ILE A 1 80 ? -8.902 -3.088 18.604 1.00 91.12 80 ILE A O 1
ATOM 659 N N . GLN A 1 81 ? -10.633 -4.336 19.293 1.00 89.38 81 GLN A N 1
ATOM 660 C CA . GLN A 1 81 ? -10.571 -5.258 18.156 1.00 89.38 81 GLN A CA 1
ATOM 661 C C . GLN A 1 81 ? -10.814 -4.548 16.820 1.00 89.38 81 GLN A C 1
ATOM 663 O O . GLN A 1 81 ? -10.059 -4.767 15.872 1.00 89.38 81 GLN A O 1
ATOM 668 N N . LYS A 1 82 ? -11.806 -3.653 16.746 1.00 88.69 82 LYS A N 1
ATOM 669 C CA . LYS A 1 82 ? -12.068 -2.883 15.522 1.00 88.69 82 LYS A CA 1
ATOM 670 C C . LYS A 1 82 ? -10.929 -1.911 15.190 1.00 88.69 82 LYS A C 1
ATOM 672 O O . LYS A 1 82 ? -10.515 -1.840 14.037 1.00 88.69 82 LYS A O 1
ATOM 677 N N . ILE A 1 83 ? -10.347 -1.238 16.188 1.00 92.12 83 ILE A N 1
ATOM 678 C CA . ILE A 1 83 ? -9.168 -0.373 15.987 1.00 92.12 83 ILE A CA 1
ATOM 679 C C . ILE A 1 83 ? -7.959 -1.185 15.494 1.00 92.12 83 ILE A C 1
ATOM 681 O O . ILE A 1 83 ? -7.251 -0.741 14.591 1.00 92.12 83 ILE A O 1
ATOM 685 N N . ARG A 1 84 ? -7.734 -2.394 16.027 1.00 91.25 84 ARG A N 1
ATOM 686 C CA . ARG A 1 84 ? -6.673 -3.296 15.541 1.00 91.25 84 ARG A CA 1
ATOM 687 C C . ARG A 1 84 ? -6.874 -3.682 14.076 1.00 91.25 84 ARG A C 1
ATOM 689 O O . ARG A 1 84 ? -5.907 -3.674 13.325 1.00 91.25 84 ARG A O 1
ATOM 696 N N . ALA A 1 85 ? -8.107 -3.972 13.659 1.00 89.56 85 ALA A N 1
ATOM 697 C CA . ALA A 1 85 ? -8.409 -4.280 12.261 1.00 89.56 85 ALA A CA 1
ATOM 698 C C . ALA A 1 85 ? -8.115 -3.093 11.323 1.00 89.56 85 ALA A C 1
ATOM 700 O O . ALA A 1 85 ? -7.543 -3.286 10.250 1.00 89.56 85 ALA A O 1
ATOM 701 N N . ILE A 1 86 ? -8.431 -1.864 11.751 1.00 93.31 86 ILE A N 1
ATOM 702 C CA . ILE A 1 86 ? -8.082 -0.638 11.013 1.00 93.31 86 ILE A CA 1
ATOM 703 C C . ILE A 1 86 ? -6.558 -0.492 10.904 1.00 93.31 86 ILE A C 1
ATOM 705 O O . ILE A 1 86 ? -6.054 -0.214 9.819 1.00 93.31 86 ILE A O 1
ATOM 709 N N . SER A 1 87 ? -5.822 -0.725 11.998 1.00 92.38 87 SER A N 1
ATOM 710 C CA . SER A 1 87 ? -4.351 -0.679 12.003 1.00 92.38 87 SER A CA 1
ATOM 711 C C . SER A 1 87 ? -3.746 -1.659 10.996 1.00 92.38 87 SER A C 1
ATOM 713 O O . SER A 1 87 ? -2.934 -1.256 10.171 1.00 92.38 87 SER A O 1
ATOM 715 N N . LEU A 1 88 ? -4.189 -2.920 11.010 1.00 91.00 88 LEU A N 1
ATOM 716 C CA . LEU A 1 88 ? -3.718 -3.944 10.069 1.00 91.00 88 LEU A CA 1
ATOM 717 C C . LEU A 1 88 ? -4.058 -3.594 8.612 1.00 91.00 88 LEU A C 1
ATOM 719 O O . LEU A 1 88 ? -3.241 -3.790 7.719 1.00 91.00 88 LEU A O 1
ATOM 723 N N . SER A 1 89 ? -5.242 -3.031 8.362 1.00 90.56 89 SER A N 1
ATOM 724 C CA . SER A 1 89 ? -5.645 -2.612 7.010 1.00 90.56 89 SER A CA 1
ATOM 725 C C . SER A 1 89 ? -4.809 -1.430 6.500 1.00 90.56 89 SER A C 1
ATOM 727 O O . SER A 1 89 ? -4.503 -1.341 5.310 1.00 90.56 89 SER A O 1
ATOM 729 N N . ALA A 1 90 ? -4.402 -0.525 7.397 1.00 92.69 90 ALA A N 1
ATOM 730 C CA . ALA A 1 90 ? -3.493 0.567 7.062 1.00 92.69 90 ALA A CA 1
ATOM 731 C C . ALA A 1 90 ? -2.088 0.048 6.720 1.00 92.69 90 ALA A C 1
ATOM 733 O O . ALA A 1 90 ? -1.492 0.511 5.750 1.00 92.69 90 ALA A O 1
ATOM 734 N N . GLU A 1 91 ? -1.586 -0.943 7.462 1.00 90.19 91 GLU A N 1
ATOM 735 C CA . GLU A 1 91 ? -0.324 -1.625 7.144 1.00 90.19 91 GLU A CA 1
ATOM 736 C C . GLU A 1 91 ? -0.375 -2.301 5.767 1.00 90.19 91 GLU A C 1
ATOM 738 O O . GLU A 1 91 ? 0.544 -2.122 4.969 1.00 90.19 91 GLU A O 1
ATOM 743 N N . PHE A 1 92 ? -1.472 -2.996 5.449 1.00 89.81 92 PHE A N 1
ATOM 744 C CA . PHE A 1 92 ? -1.682 -3.604 4.133 1.00 89.81 92 PHE A CA 1
ATOM 745 C C . PHE A 1 92 ? -1.669 -2.560 3.004 1.00 89.81 92 PHE A C 1
ATOM 747 O O . PHE A 1 92 ? -0.969 -2.725 2.014 1.00 89.81 92 PHE A O 1
ATOM 754 N N . THR A 1 93 ? -2.339 -1.419 3.195 1.00 92.50 93 THR A N 1
ATOM 755 C CA . THR A 1 93 ? -2.339 -0.322 2.204 1.00 92.50 93 THR A CA 1
ATOM 756 C C . THR A 1 93 ? -0.929 0.223 1.946 1.00 92.50 93 THR A C 1
ATOM 758 O O . THR A 1 93 ? -0.576 0.549 0.814 1.00 92.50 93 THR A O 1
ATOM 761 N N . ILE A 1 94 ? -0.101 0.324 2.993 1.00 89.69 94 ILE A N 1
ATOM 762 C CA . ILE A 1 94 ? 1.300 0.740 2.853 1.00 89.69 94 ILE A CA 1
ATOM 763 C C . ILE A 1 94 ? 2.088 -0.305 2.056 1.00 89.69 94 ILE A C 1
ATOM 765 O O . ILE A 1 94 ? 2.893 0.081 1.212 1.00 89.69 94 ILE A O 1
ATOM 769 N N . HIS A 1 95 ? 1.865 -1.599 2.300 1.00 87.75 95 HIS A N 1
ATOM 770 C CA . HIS A 1 95 ? 2.515 -2.673 1.548 1.00 87.75 95 HIS A CA 1
ATOM 771 C C . HIS A 1 95 ? 2.197 -2.602 0.046 1.00 87.75 95 HIS A C 1
ATOM 773 O O . HIS A 1 95 ? 3.127 -2.614 -0.758 1.00 87.75 95 HIS A O 1
ATOM 779 N N . GLU A 1 96 ? 0.932 -2.417 -0.338 1.00 90.75 96 GLU A N 1
ATOM 780 C CA . GLU A 1 96 ? 0.558 -2.294 -1.757 1.00 90.75 96 GLU A CA 1
ATOM 781 C C . GLU A 1 96 ? 1.199 -1.063 -2.417 1.00 90.75 96 GLU A C 1
ATOM 783 O O . GLU A 1 96 ? 1.846 -1.154 -3.462 1.00 90.75 96 GLU A O 1
ATOM 788 N N . ALA A 1 97 ? 1.187 0.088 -1.734 1.00 89.75 97 ALA A N 1
ATOM 789 C CA . ALA A 1 97 ? 1.871 1.286 -2.228 1.00 89.75 97 ALA A CA 1
ATOM 790 C C . ALA A 1 97 ? 3.391 1.072 -2.410 1.00 89.75 97 ALA A C 1
ATOM 792 O O . ALA A 1 97 ? 4.031 1.694 -3.268 1.00 89.75 97 ALA A O 1
ATOM 793 N N . MET A 1 98 ? 3.991 0.186 -1.611 1.00 88.62 98 MET A N 1
ATOM 794 C CA . MET A 1 98 ? 5.393 -0.194 -1.750 1.00 88.62 98 MET A CA 1
ATOM 795 C C . MET A 1 98 ? 5.658 -1.066 -2.981 1.00 88.62 98 MET A C 1
ATOM 797 O O . MET A 1 98 ? 6.745 -0.943 -3.558 1.00 88.62 98 MET A O 1
ATOM 801 N N . GLN A 1 99 ? 4.691 -1.869 -3.433 1.00 86.69 99 GLN A N 1
ATOM 802 C CA . GLN A 1 99 ? 4.809 -2.638 -4.674 1.00 86.69 99 GLN A CA 1
ATOM 803 C C . GLN A 1 99 ? 4.931 -1.723 -5.895 1.00 86.69 99 GLN A C 1
ATOM 805 O O . GLN A 1 99 ? 5.843 -1.907 -6.706 1.00 86.69 99 GLN A O 1
ATOM 810 N N . VAL A 1 100 ? 4.126 -0.656 -5.963 1.00 90.19 100 VAL A N 1
ATOM 811 C CA . VAL A 1 100 ? 4.221 0.373 -7.017 1.00 90.19 100 VAL A CA 1
ATOM 812 C C . VAL A 1 100 ? 5.643 0.942 -7.093 1.00 90.19 100 VAL A C 1
ATOM 814 O O . VAL A 1 100 ? 6.265 0.997 -8.160 1.00 90.19 100 VAL A O 1
ATOM 817 N N . LYS A 1 101 ? 6.212 1.320 -5.938 1.00 88.06 101 LYS A N 1
ATOM 818 C CA . LYS A 1 101 ? 7.596 1.813 -5.861 1.00 88.06 101 LYS A CA 1
ATOM 819 C C . LYS A 1 101 ? 8.603 0.747 -6.308 1.00 88.06 101 LYS A C 1
ATOM 821 O O . LYS A 1 101 ? 9.568 1.082 -6.997 1.00 88.06 101 LYS A O 1
ATOM 826 N N . ALA A 1 102 ? 8.414 -0.512 -5.917 1.00 86.44 102 ALA A N 1
ATOM 827 C CA . ALA A 1 102 ? 9.302 -1.612 -6.287 1.00 86.44 102 ALA A CA 1
ATOM 828 C C . ALA A 1 102 ? 9.346 -1.828 -7.806 1.00 86.44 102 ALA A C 1
ATOM 830 O O . ALA A 1 102 ? 10.429 -1.951 -8.379 1.00 86.44 102 ALA A O 1
ATOM 831 N N . VAL A 1 103 ? 8.186 -1.813 -8.466 1.00 86.56 103 VAL A N 1
ATOM 832 C CA . VAL A 1 103 ? 8.068 -1.926 -9.927 1.00 86.56 103 VAL A CA 1
ATOM 833 C C . VAL A 1 103 ? 8.802 -0.774 -10.619 1.00 86.56 103 VAL A C 1
ATOM 835 O O . VAL A 1 103 ? 9.621 -1.022 -11.506 1.00 86.56 103 VAL A O 1
ATOM 838 N N . ALA A 1 104 ? 8.604 0.467 -10.162 1.00 87.31 104 ALA A N 1
ATOM 839 C CA . ALA A 1 104 ? 9.292 1.633 -10.717 1.00 87.31 104 ALA A CA 1
ATOM 840 C C . ALA A 1 104 ? 10.823 1.551 -10.559 1.00 87.31 104 ALA A C 1
ATOM 842 O O . ALA A 1 104 ? 11.564 1.801 -11.510 1.00 87.31 104 ALA A O 1
ATOM 843 N N . LEU A 1 105 ? 11.313 1.153 -9.382 1.00 86.44 105 LEU A N 1
ATOM 844 C CA . LEU A 1 105 ? 12.748 0.981 -9.138 1.00 86.44 105 LEU A CA 1
ATOM 845 C C . LEU A 1 105 ? 13.354 -0.130 -9.997 1.00 86.44 105 LEU A C 1
ATOM 847 O O . LEU A 1 105 ? 14.439 0.044 -10.547 1.00 86.44 105 LEU A O 1
ATOM 851 N N . LYS A 1 106 ? 12.641 -1.249 -10.168 1.00 84.38 106 LYS A N 1
ATOM 852 C CA . LYS A 1 106 ? 13.077 -2.315 -11.071 1.00 84.38 106 LYS A CA 1
ATOM 853 C C . LYS A 1 106 ? 13.216 -1.821 -12.502 1.00 84.38 106 LYS A C 1
ATOM 855 O O . LYS A 1 106 ? 14.187 -2.164 -13.172 1.00 84.38 106 LYS A O 1
ATOM 860 N N . ALA A 1 107 ? 12.242 -1.044 -12.967 1.00 84.62 107 ALA A N 1
ATOM 861 C CA . ALA A 1 107 ? 12.259 -0.495 -14.311 1.00 84.62 107 ALA A CA 1
ATOM 862 C C . ALA A 1 107 ? 13.469 0.424 -14.507 1.00 84.62 107 ALA A C 1
ATOM 864 O O . ALA A 1 107 ? 14.187 0.265 -15.491 1.00 84.62 107 ALA A O 1
ATOM 865 N N . ILE A 1 108 ? 13.752 1.304 -13.537 1.00 87.31 108 ILE A N 1
ATOM 866 C CA . ILE A 1 108 ? 14.956 2.149 -13.537 1.00 87.31 108 ILE A CA 1
ATOM 867 C C . ILE A 1 108 ? 16.215 1.281 -13.639 1.00 87.31 108 ILE A C 1
ATOM 869 O O . ILE A 1 108 ? 17.000 1.462 -14.564 1.00 87.31 108 ILE A O 1
ATOM 873 N N . GLU A 1 109 ? 16.374 0.280 -12.767 1.00 85.31 109 GLU A N 1
ATOM 874 C CA . GLU A 1 109 ? 17.557 -0.588 -12.789 1.00 85.31 109 GLU A CA 1
ATOM 875 C C . GLU A 1 109 ? 17.745 -1.335 -14.117 1.00 85.31 109 GLU A C 1
ATOM 877 O O . GLU A 1 109 ? 18.881 -1.583 -14.524 1.00 85.31 109 GLU A O 1
ATOM 882 N N . GLN A 1 110 ? 16.660 -1.754 -14.773 1.00 81.38 110 GLN A N 1
ATOM 883 C CA . GLN A 1 110 ? 16.731 -2.466 -16.051 1.00 81.38 110 GLN A CA 1
ATOM 884 C C . GLN A 1 110 ? 17.052 -1.530 -17.212 1.00 81.38 110 GLN A C 1
ATOM 886 O O . GLN A 1 110 ? 17.868 -1.887 -18.058 1.00 81.38 110 GLN A O 1
ATOM 891 N N . LEU A 1 111 ? 16.464 -0.333 -17.227 1.00 80.44 111 LEU A N 1
ATOM 892 C CA . 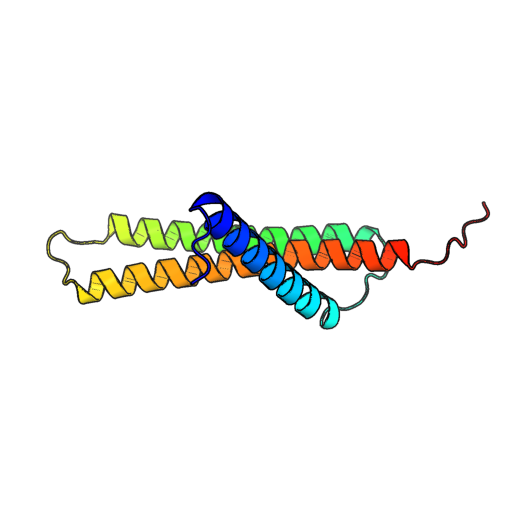LEU A 1 111 ? 16.715 0.678 -18.252 1.00 80.44 111 LEU A CA 1
ATOM 893 C C . LEU A 1 111 ? 18.128 1.265 -18.145 1.00 80.44 111 LEU A C 1
ATOM 895 O O . LEU A 1 111 ? 18.760 1.501 -19.168 1.00 80.44 111 LEU A O 1
ATOM 899 N N . GLU A 1 112 ? 18.659 1.438 -16.932 1.00 83.69 112 GLU A N 1
ATOM 900 C CA . GLU A 1 112 ? 20.037 1.902 -16.711 1.00 83.69 112 GLU A CA 1
ATOM 901 C C . GLU A 1 112 ? 21.095 0.844 -17.067 1.00 83.69 112 GLU A C 1
ATOM 903 O O . GLU A 1 112 ? 22.223 1.191 -17.415 1.00 83.69 112 GLU A O 1
ATOM 908 N N . LYS A 1 113 ? 20.752 -0.450 -16.980 1.00 74.62 113 LYS A N 1
ATOM 909 C CA . LYS A 1 113 ? 21.636 -1.575 -17.346 1.00 74.62 113 LYS A CA 1
ATOM 910 C C . LYS A 1 113 ? 21.479 -2.023 -18.798 1.00 74.62 113 LYS A C 1
ATOM 912 O O . LYS A 1 113 ? 22.279 -2.844 -19.250 1.00 74.62 113 LYS A O 1
ATOM 917 N N . ALA A 1 114 ? 20.455 -1.549 -19.507 1.00 61.66 114 ALA A N 1
ATOM 918 C CA . ALA A 1 114 ? 20.288 -1.850 -20.918 1.00 61.66 114 ALA A CA 1
ATOM 919 C C . ALA A 1 114 ? 21.529 -1.330 -21.664 1.00 61.66 114 ALA A C 1
ATOM 921 O O . ALA A 1 114 ? 21.888 -0.162 -21.487 1.00 61.66 114 ALA A O 1
ATOM 922 N N . PRO A 1 115 ? 22.232 -2.171 -22.447 1.00 55.19 115 PRO A N 1
ATOM 923 C CA . PRO A 1 115 ? 23.360 -1.694 -23.226 1.00 55.19 115 PRO A CA 1
ATOM 924 C C . PRO A 1 115 ? 22.881 -0.540 -24.104 1.00 55.19 115 PRO A C 1
ATOM 926 O O . PRO A 1 115 ? 21.813 -0.616 -24.714 1.00 55.19 115 PRO A O 1
ATOM 929 N N . THR A 1 116 ? 23.675 0.525 -24.169 1.00 54.38 116 THR A N 1
ATOM 930 C CA . THR A 1 116 ? 23.516 1.654 -25.092 1.00 54.38 116 THR A CA 1
ATOM 931 C C . THR A 1 116 ? 23.764 1.208 -26.542 1.00 54.38 116 THR A C 1
ATOM 933 O O . THR A 1 116 ? 24.468 1.863 -27.298 1.00 54.38 116 THR A O 1
ATOM 936 N N . ASP A 1 117 ? 23.199 0.080 -26.963 1.00 47.06 117 ASP A N 1
ATOM 937 C CA . ASP A 1 117 ? 23.240 -0.402 -28.336 1.00 47.06 117 ASP A CA 1
ATOM 938 C C . ASP A 1 117 ? 22.070 0.210 -29.107 1.00 47.06 117 ASP A C 1
ATOM 940 O O . ASP A 1 117 ? 21.140 -0.449 -29.561 1.00 47.06 117 ASP A O 1
ATOM 944 N N . ALA A 1 118 ? 22.136 1.529 -29.240 1.00 44.03 118 ALA A N 1
ATOM 945 C CA . ALA A 1 118 ? 21.426 2.271 -30.264 1.00 44.03 118 ALA A CA 1
ATOM 946 C C . ALA A 1 118 ? 22.371 3.354 -30.793 1.00 44.03 118 ALA A C 1
ATOM 948 O O . ALA A 1 118 ? 22.124 4.549 -30.669 1.00 44.03 118 ALA A O 1
ATOM 949 N N . ASN A 1 119 ? 23.474 2.909 -31.403 1.00 44.31 119 ASN A N 1
ATOM 950 C CA . ASN A 1 119 ? 23.959 3.600 -32.591 1.00 44.31 119 ASN A CA 1
ATOM 951 C C . ASN A 1 119 ? 22.819 3.546 -33.622 1.00 44.31 119 ASN A C 1
ATOM 953 O O . ASN A 1 119 ? 22.666 2.550 -34.332 1.00 44.31 119 ASN A O 1
ATOM 957 N N . GLN A 1 120 ? 21.998 4.592 -33.644 1.00 39.31 120 GLN A N 1
ATOM 958 C CA . GLN A 1 120 ? 21.289 5.038 -34.838 1.00 39.31 120 GLN A CA 1
ATOM 959 C C . GLN A 1 120 ? 21.912 6.355 -35.281 1.00 39.31 120 GLN A C 1
ATOM 961 O O . GLN A 1 120 ? 22.089 7.235 -34.409 1.00 39.31 120 GLN A O 1
#